Protein AF-A0A2H0S8T5-F1 (afdb_monomer)

Foldseek 3Di:
DVVVVVVVVVVVVVVVLVVVLVVQLVVQVVVVCVPDPDNLVVCVVVVNVVSVVVSVVSSVVSNVVSVVVPD

Secondary structure (DSSP, 8-state):
-HHHHHHHHHHHHHHHHHHHHHHHHHHHHHHHHHH-SS-HHHHHHTT-HHHHHHHHHHHHHHHHHHHHH--

pLDDT: mean 92.03, std 6.37, range [57.81, 96.88]

Solvent-accessible surface area (backbone atoms only — not comparable to full-atom values): 4086 Å² total; per-residue (Å²): 116,67,68,62,53,52,53,52,50,52,51,50,52,53,50,52,49,56,50,50,52,53,52,52,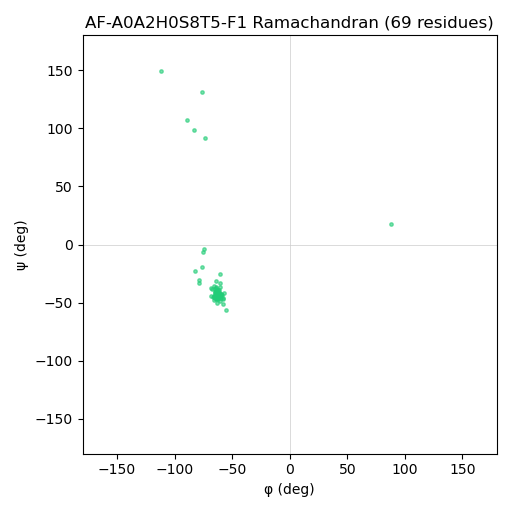49,52,52,52,52,52,51,48,60,68,71,43,97,59,66,60,72,58,41,38,73,75,64,38,60,70,56,44,53,50,54,52,51,50,54,52,51,50,52,50,54,55,59,70,69,68,127

Mean predicted aligned error: 4.44 Å

Radius of gyration: 17.52 Å; Cα contacts (8 Å, |Δi|>4): 18; chains: 1; bounding box: 32×22×52 Å

Structure (mmCIF, N/CA/C/O backbone):
data_AF-A0A2H0S8T5-F1
#
_entry.id   AF-A0A2H0S8T5-F1
#
loop_
_atom_site.group_PDB
_atom_site.id
_atom_site.type_symbol
_atom_site.label_atom_id
_atom_site.label_alt_id
_atom_site.label_comp_id
_atom_site.label_asym_id
_atom_site.label_entity_id
_atom_site.label_seq_id
_atom_site.pdbx_PDB_ins_code
_atom_site.Cartn_x
_atom_site.Cartn_y
_atom_site.Cartn_z
_atom_site.occupancy
_atom_site.B_iso_or_equiv
_atom_site.auth_seq_id
_atom_site.auth_comp_id
_atom_site.auth_asym_id
_atom_site.auth_atom_id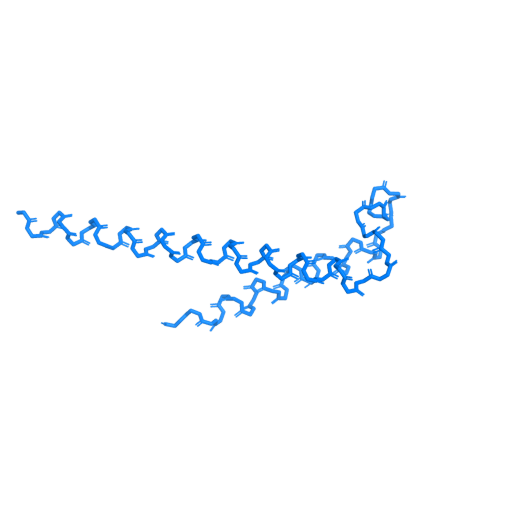
_atom_site.pdbx_PDB_model_num
ATOM 1 N N . MET A 1 1 ? 14.273 10.836 -34.561 1.00 63.53 1 MET A N 1
ATOM 2 C CA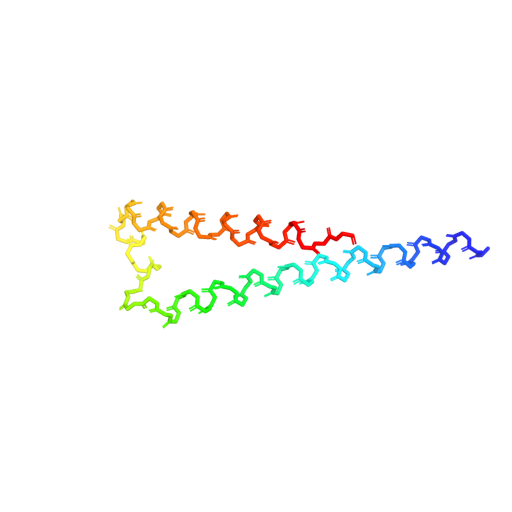 . MET A 1 1 ? 13.050 10.064 -34.232 1.00 63.53 1 MET A CA 1
ATOM 3 C C . MET A 1 1 ? 13.289 8.903 -33.268 1.00 63.53 1 MET A C 1
ATOM 5 O O . MET A 1 1 ? 12.360 8.555 -32.560 1.00 63.53 1 MET A O 1
ATOM 9 N N . GLN A 1 2 ? 14.497 8.334 -33.177 1.00 79.56 2 GLN A N 1
ATOM 10 C CA . GLN A 1 2 ? 14.796 7.210 -32.271 1.00 79.56 2 GLN A CA 1
ATOM 11 C C . GLN A 1 2 ? 14.656 7.580 -30.780 1.00 79.56 2 GLN 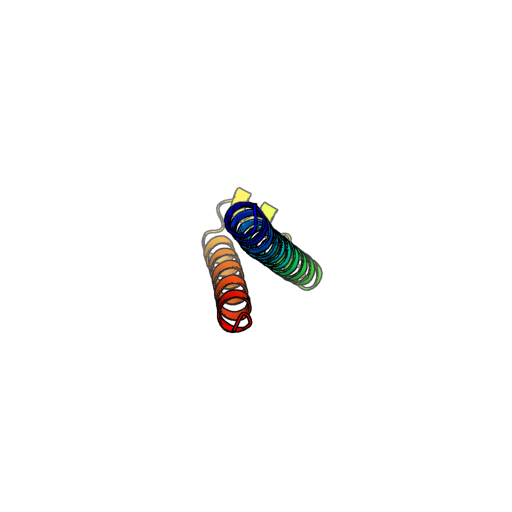A C 1
ATOM 13 O O . GLN A 1 2 ? 13.924 6.928 -30.046 1.00 79.56 2 GLN A O 1
ATOM 18 N N . ILE A 1 3 ? 15.229 8.719 -30.384 1.00 89.00 3 ILE A N 1
ATOM 19 C CA . ILE A 1 3 ? 15.228 9.206 -28.993 1.00 89.00 3 ILE A CA 1
ATOM 20 C C . ILE A 1 3 ? 13.801 9.487 -28.475 1.00 89.00 3 ILE A C 1
ATOM 22 O O . ILE A 1 3 ? 13.468 9.170 -27.339 1.00 89.00 3 ILE A O 1
ATOM 26 N N . LEU A 1 4 ? 12.917 10.039 -29.319 1.00 90.00 4 LEU A N 1
ATOM 27 C CA . LEU A 1 4 ? 11.520 10.303 -28.945 1.00 90.00 4 LEU A CA 1
ATOM 28 C C . LEU A 1 4 ? 10.753 9.004 -28.646 1.00 90.00 4 LEU A C 1
ATOM 30 O O . LEU A 1 4 ? 9.987 8.950 -27.686 1.00 90.00 4 LEU A O 1
ATOM 34 N N . ASN A 1 5 ? 10.986 7.954 -29.438 1.00 91.06 5 ASN A N 1
ATOM 35 C CA . ASN A 1 5 ? 10.373 6.648 -29.208 1.00 91.06 5 ASN A CA 1
ATOM 36 C C . ASN A 1 5 ? 10.895 5.996 -27.919 1.00 91.06 5 ASN A C 1
ATOM 38 O O . ASN A 1 5 ? 10.113 5.402 -27.184 1.00 91.06 5 ASN A O 1
ATOM 42 N N . GLU A 1 6 ? 12.183 6.142 -27.609 1.00 90.31 6 GLU A N 1
ATOM 43 C CA . GLU A 1 6 ? 12.775 5.631 -26.365 1.00 90.31 6 GLU A CA 1
ATOM 44 C C . GLU A 1 6 ? 12.184 6.307 -25.119 1.00 90.31 6 GLU A C 1
ATOM 46 O O . GLU A 1 6 ? 11.837 5.624 -24.150 1.00 90.31 6 GLU A O 1
ATOM 51 N N . TYR A 1 7 ? 11.972 7.628 -25.159 1.00 92.00 7 TYR A N 1
ATOM 52 C CA . TYR A 1 7 ? 11.274 8.338 -24.082 1.00 92.00 7 TYR A CA 1
ATOM 53 C C . TYR A 1 7 ? 9.831 7.856 -23.912 1.00 92.00 7 TYR A C 1
ATOM 55 O O . TYR A 1 7 ? 9.400 7.614 -22.784 1.00 92.00 7 TYR A O 1
ATOM 63 N N . LEU A 1 8 ? 9.093 7.670 -25.011 1.00 93.81 8 LEU A N 1
ATOM 64 C CA . LEU A 1 8 ? 7.717 7.165 -24.970 1.00 93.81 8 LEU A CA 1
ATOM 65 C C . LEU A 1 8 ? 7.636 5.761 -24.359 1.00 93.81 8 LEU A C 1
ATOM 67 O O . LEU A 1 8 ? 6.773 5.509 -23.520 1.00 93.81 8 LEU A O 1
ATOM 71 N N . ILE A 1 9 ? 8.549 4.863 -24.734 1.00 92.50 9 ILE A N 1
ATOM 72 C CA . ILE A 1 9 ? 8.610 3.500 -24.191 1.00 92.50 9 ILE A CA 1
ATOM 73 C C . ILE A 1 9 ? 8.947 3.530 -22.696 1.00 92.50 9 ILE A C 1
ATOM 75 O O . ILE A 1 9 ? 8.293 2.848 -21.909 1.00 92.50 9 ILE A O 1
ATOM 79 N N . THR A 1 10 ? 9.912 4.355 -22.285 1.00 92.69 10 THR A N 1
ATOM 80 C CA . THR A 1 10 ? 10.301 4.501 -20.871 1.00 92.69 10 THR A CA 1
ATOM 81 C C . THR A 1 10 ? 9.134 5.002 -20.018 1.00 92.69 10 THR A C 1
ATOM 83 O O . THR A 1 10 ? 8.847 4.443 -18.959 1.00 92.69 10 THR A O 1
ATOM 86 N N . PHE A 1 11 ? 8.401 6.004 -20.508 1.00 93.19 11 PHE A N 1
ATOM 87 C CA . PHE A 1 11 ? 7.180 6.473 -19.855 1.00 93.19 11 PHE A CA 1
ATOM 88 C C . PHE A 1 11 ? 6.088 5.399 -19.818 1.00 93.19 11 PHE A C 1
ATOM 90 O O . PHE A 1 11 ? 5.410 5.258 -18.801 1.00 93.19 11 PHE A O 1
ATOM 97 N N . GLY A 1 12 ? 5.938 4.614 -20.888 1.00 93.81 12 GLY A N 1
ATOM 98 C CA . GLY A 1 12 ? 4.988 3.503 -20.946 1.00 93.81 12 GLY A CA 1
ATOM 99 C C . GLY A 1 12 ? 5.256 2.436 -19.882 1.00 93.81 12 GLY A C 1
ATOM 100 O O . GLY A 1 12 ? 4.329 2.006 -19.191 1.00 93.81 12 GLY A O 1
ATOM 101 N N . TRP A 1 13 ? 6.520 2.055 -19.689 1.00 91.06 13 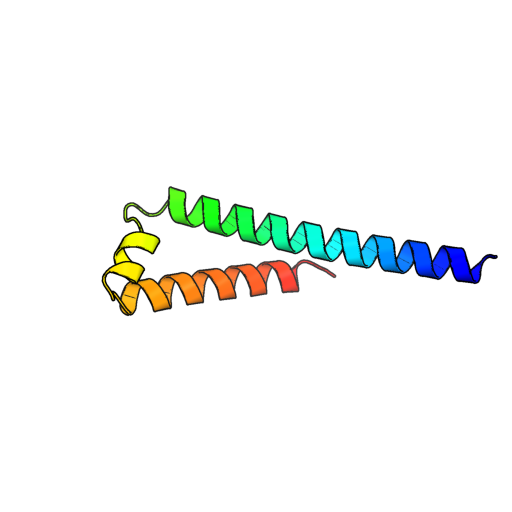TRP A N 1
ATO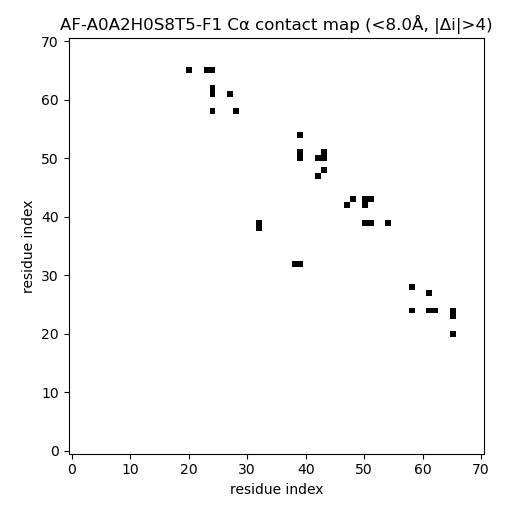M 102 C CA . TRP A 1 13 ? 6.917 1.117 -18.636 1.00 91.06 13 TRP A CA 1
ATOM 103 C C . TRP A 1 13 ? 6.687 1.684 -17.236 1.00 91.06 13 TRP A C 1
ATOM 105 O O . TRP A 1 13 ? 6.096 1.001 -16.400 1.00 91.06 13 TRP A O 1
ATOM 115 N N . ALA A 1 14 ? 7.069 2.941 -16.994 1.00 91.25 14 ALA A N 1
ATOM 116 C CA . ALA A 1 14 ? 6.835 3.601 -15.709 1.00 91.25 14 ALA A CA 1
ATOM 117 C C . ALA A 1 14 ? 5.337 3.666 -15.362 1.00 91.25 14 ALA A C 1
ATOM 119 O O . ALA A 1 14 ? 4.936 3.371 -14.235 1.00 91.25 14 ALA A O 1
ATOM 120 N N . PHE A 1 15 ? 4.496 3.993 -16.344 1.00 94.62 15 PHE A N 1
ATOM 121 C CA . PHE A 1 15 ? 3.048 4.058 -16.173 1.00 94.62 15 PHE A CA 1
ATOM 122 C C . PHE A 1 15 ? 2.433 2.684 -15.889 1.00 94.62 15 PHE A C 1
ATOM 124 O O . PHE A 1 15 ? 1.627 2.534 -14.970 1.00 94.62 15 PHE A O 1
ATOM 131 N N . THR A 1 16 ? 2.860 1.664 -16.635 1.00 92.12 16 THR A N 1
ATOM 132 C CA . THR A 1 16 ? 2.422 0.277 -16.427 1.00 92.12 16 THR A CA 1
ATOM 133 C C . THR A 1 16 ? 2.805 -0.211 -15.029 1.00 92.12 16 THR A C 1
ATOM 135 O O . THR A 1 16 ? 1.966 -0.774 -14.324 1.00 92.12 16 THR A O 1
ATOM 138 N N . GLY A 1 17 ? 4.033 0.081 -14.586 1.00 91.44 17 GLY A N 1
ATOM 139 C CA . GLY A 1 17 ? 4.508 -0.212 -13.235 1.00 91.44 17 GLY A CA 1
ATOM 140 C C . GLY A 1 17 ? 3.637 0.443 -12.162 1.00 91.44 17 GLY A C 1
ATOM 141 O O . GLY A 1 17 ? 3.108 -0.248 -11.292 1.00 91.44 17 GLY A O 1
ATOM 142 N N . ALA A 1 18 ? 3.389 1.750 -12.272 1.00 91.62 18 ALA A N 1
ATOM 143 C CA . ALA A 1 18 ? 2.559 2.483 -11.316 1.00 91.62 18 ALA A CA 1
ATOM 144 C C . ALA A 1 18 ? 1.129 1.921 -11.213 1.00 91.62 18 ALA A C 1
ATOM 146 O O . ALA A 1 18 ? 0.615 1.726 -10.109 1.00 91.62 18 ALA A O 1
ATOM 147 N N . ILE A 1 19 ? 0.497 1.602 -12.348 1.00 94.81 19 ILE A N 1
ATOM 148 C CA . ILE A 1 19 ? -0.839 0.988 -12.359 1.00 94.81 19 ILE A CA 1
ATOM 149 C C . ILE A 1 19 ? -0.806 -0.384 -11.692 1.00 94.81 19 ILE A C 1
ATOM 151 O O . ILE A 1 19 ? -1.656 -0.678 -10.852 1.00 94.81 19 ILE A O 1
ATOM 155 N N . SER A 1 20 ? 0.172 -1.222 -12.038 1.00 92.06 20 SER A N 1
ATOM 156 C CA . SER A 1 20 ? 0.273 -2.572 -11.481 1.00 92.06 20 SER A CA 1
ATOM 157 C C . SER A 1 20 ? 0.450 -2.562 -9.956 1.00 92.06 20 SER A C 1
ATOM 159 O O . SER A 1 20 ? -0.225 -3.327 -9.265 1.00 92.06 20 SER A O 1
ATOM 161 N N . MET A 1 21 ? 1.244 -1.629 -9.413 1.00 91.81 21 MET A N 1
ATOM 162 C CA . MET A 1 21 ? 1.389 -1.424 -7.967 1.00 91.81 21 MET A CA 1
ATOM 163 C C . MET A 1 21 ? 0.066 -1.018 -7.304 1.00 91.81 21 MET A C 1
ATOM 165 O O . MET A 1 21 ? -0.314 -1.585 -6.278 1.00 91.81 21 MET A O 1
ATOM 169 N N . ALA A 1 22 ? -0.657 -0.060 -7.892 1.00 93.56 22 ALA A N 1
ATOM 170 C CA . ALA A 1 22 ? -1.935 0.404 -7.356 1.00 93.56 22 ALA A CA 1
ATOM 171 C C . ALA A 1 22 ? -2.985 -0.719 -7.333 1.00 93.56 22 ALA A C 1
ATOM 173 O O . ALA A 1 22 ? -3.704 -0.887 -6.345 1.00 93.56 22 ALA A O 1
ATOM 174 N N . VAL A 1 23 ? -3.039 -1.525 -8.398 1.00 94.81 23 VAL A N 1
ATOM 175 C CA . VAL A 1 23 ? -3.934 -2.685 -8.491 1.00 94.81 23 VAL A CA 1
ATOM 176 C C . VAL A 1 23 ? -3.566 -3.744 -7.452 1.00 94.81 23 VAL A C 1
ATOM 178 O O . VAL A 1 23 ? -4.452 -4.234 -6.753 1.00 94.81 23 VAL A O 1
ATOM 181 N N . ALA A 1 24 ? -2.279 -4.065 -7.297 1.00 93.19 24 ALA A N 1
ATOM 182 C CA . ALA A 1 24 ? -1.815 -5.038 -6.310 1.00 93.19 24 ALA A CA 1
ATOM 183 C C . ALA A 1 24 ? -2.184 -4.623 -4.876 1.00 93.19 24 ALA A C 1
ATOM 185 O O . ALA A 1 24 ? -2.741 -5.429 -4.127 1.00 93.19 24 ALA A O 1
ATOM 186 N N . LEU A 1 25 ? -1.960 -3.354 -4.515 1.00 94.38 25 LEU A N 1
ATOM 187 C CA . LEU A 1 25 ? -2.335 -2.826 -3.202 1.00 94.38 25 LEU A CA 1
ATOM 188 C C . LEU A 1 25 ? -3.857 -2.886 -2.990 1.00 94.38 25 LEU A C 1
ATOM 190 O O . LEU A 1 25 ? -4.320 -3.321 -1.936 1.00 94.38 25 LEU A O 1
ATOM 194 N N . GLY A 1 26 ? -4.642 -2.501 -4.001 1.00 94.50 26 GLY A N 1
ATOM 195 C CA . GLY A 1 26 ? -6.105 -2.548 -3.942 1.00 94.50 26 GLY A CA 1
ATOM 196 C C . GLY A 1 26 ? -6.655 -3.964 -3.751 1.00 94.50 26 GLY A C 1
ATOM 197 O O . GLY A 1 26 ? -7.568 -4.171 -2.949 1.00 94.50 26 GLY A O 1
ATOM 198 N N . ILE A 1 27 ? -6.077 -4.954 -4.437 1.00 95.19 27 ILE A N 1
ATOM 199 C CA . ILE A 1 27 ? -6.434 -6.368 -4.262 1.00 95.19 27 ILE A CA 1
ATOM 200 C C . ILE A 1 27 ? -6.065 -6.845 -2.854 1.00 95.19 27 ILE A C 1
ATOM 202 O O . ILE A 1 27 ? -6.898 -7.468 -2.198 1.00 95.19 27 ILE A O 1
ATOM 206 N N . GLY A 1 28 ? -4.862 -6.519 -2.369 1.00 94.06 28 GLY A N 1
ATOM 207 C CA . GLY A 1 28 ? -4.408 -6.890 -1.026 1.00 94.06 28 GLY A CA 1
ATOM 208 C C . GLY A 1 28 ? -5.326 -6.356 0.073 1.00 94.06 28 GLY A C 1
ATOM 209 O O . GLY A 1 28 ? -5.751 -7.109 0.947 1.00 94.06 28 GLY A O 1
ATOM 210 N N . LEU A 1 29 ? -5.722 -5.083 -0.013 1.00 94.62 29 LEU A N 1
ATOM 211 C CA . LEU A 1 29 ? -6.647 -4.474 0.947 1.00 94.62 29 LEU A CA 1
ATOM 212 C C . LEU A 1 29 ? -8.063 -5.046 0.855 1.00 94.62 29 LEU A C 1
ATOM 214 O O . LEU A 1 29 ? -8.719 -5.234 1.877 1.00 94.62 29 LEU A O 1
ATOM 218 N N . LYS A 1 30 ? -8.545 -5.357 -0.353 1.00 93.94 30 LYS A N 1
ATOM 219 C CA . LYS A 1 30 ? -9.848 -6.010 -0.527 1.00 93.94 30 LYS A CA 1
ATOM 220 C C . LYS A 1 30 ? -9.855 -7.417 0.071 1.00 93.94 30 LYS A C 1
ATOM 222 O O . LYS A 1 30 ? -10.844 -7.798 0.690 1.00 93.94 30 LYS A O 1
ATOM 227 N N . LEU A 1 31 ? -8.770 -8.170 -0.112 1.00 94.75 31 LEU A N 1
ATOM 228 C CA . LEU A 1 31 ? -8.606 -9.493 0.479 1.00 94.75 31 LEU A CA 1
ATOM 229 C C . LEU A 1 31 ? -8.549 -9.404 2.005 1.00 94.75 31 LEU A C 1
ATOM 231 O O . LEU A 1 31 ? -9.236 -10.166 2.674 1.00 94.75 31 LEU A O 1
ATOM 235 N N . TYR A 1 32 ? -7.786 -8.448 2.540 1.00 94.12 32 TYR A N 1
ATOM 236 C CA . TYR A 1 32 ? -7.722 -8.182 3.974 1.00 94.12 32 TYR A CA 1
ATOM 237 C C . TYR A 1 32 ? -9.120 -7.921 4.555 1.00 94.12 32 TYR A C 1
ATOM 239 O O . TYR A 1 32 ? -9.571 -8.711 5.376 1.00 94.12 32 TYR A O 1
ATOM 247 N N . ASN A 1 33 ? -9.862 -6.937 4.032 1.00 93.25 33 ASN A N 1
ATOM 248 C CA . ASN A 1 33 ? -11.215 -6.623 4.521 1.00 93.25 33 ASN A CA 1
ATOM 249 C C . ASN A 1 33 ? -12.202 -7.799 4.383 1.00 93.25 33 ASN A C 1
ATOM 251 O O . ASN A 1 33 ? -13.204 -7.846 5.086 1.00 93.25 33 ASN A O 1
ATOM 255 N N . TRP A 1 34 ? -11.982 -8.722 3.439 1.00 93.12 34 TRP A N 1
ATOM 256 C CA . TRP A 1 34 ? -12.839 -9.902 3.282 1.00 93.12 34 TRP A CA 1
ATOM 257 C C . TRP A 1 34 ? -12.526 -11.003 4.300 1.00 93.12 34 TRP A C 1
ATOM 259 O O . TRP A 1 34 ? -13.424 -11.735 4.711 1.00 93.12 34 TRP A O 1
ATOM 269 N N . LEU A 1 35 ? -11.259 -11.134 4.692 1.00 93.38 35 LEU A N 1
ATOM 270 C CA . LEU A 1 35 ? -10.817 -12.118 5.676 1.00 93.38 35 LEU A CA 1
ATOM 271 C C . LEU A 1 35 ? -11.128 -11.676 7.107 1.00 93.38 35 LEU A C 1
ATOM 273 O O . LEU A 1 35 ? -11.341 -12.525 7.976 1.00 93.38 35 LEU A O 1
ATOM 277 N N . THR A 1 36 ? -11.142 -10.371 7.370 1.00 92.81 36 THR A N 1
ATOM 278 C CA . THR A 1 36 ? -11.412 -9.858 8.708 1.00 92.81 36 THR A CA 1
ATOM 279 C C . THR A 1 36 ? -12.911 -9.940 9.030 1.00 92.81 36 THR A C 1
ATOM 281 O O . THR A 1 36 ? -13.743 -9.473 8.256 1.00 92.81 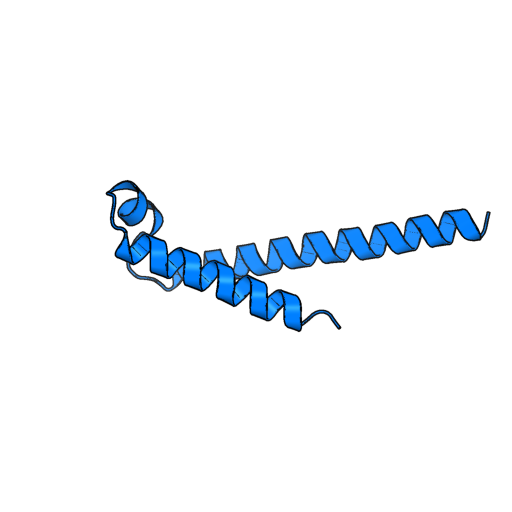36 THR A O 1
ATOM 284 N N . PRO A 1 37 ? -13.302 -10.480 10.199 1.00 89.94 37 PRO A N 1
ATOM 285 C CA . PRO A 1 37 ? -14.712 -10.586 10.585 1.00 89.94 37 PRO A CA 1
ATOM 286 C C . PRO A 1 37 ? -15.341 -9.256 11.038 1.00 89.94 37 PRO A C 1
ATOM 288 O O . PRO A 1 37 ? -16.539 -9.217 11.315 1.00 89.94 37 PRO A O 1
ATOM 291 N N . ILE A 1 38 ? -14.553 -8.184 11.163 1.00 92.69 38 ILE A N 1
ATOM 292 C CA . ILE A 1 38 ? -15.006 -6.858 11.605 1.00 92.69 38 ILE A CA 1
ATOM 293 C C . ILE A 1 38 ? -14.926 -5.856 10.455 1.00 92.69 38 ILE A C 1
ATOM 295 O O . ILE A 1 38 ? -14.035 -5.949 9.622 1.00 92.69 38 ILE A O 1
ATOM 299 N N . ASN A 1 39 ? -15.820 -4.863 10.443 1.00 91.75 39 ASN A N 1
ATOM 300 C CA . ASN A 1 39 ? -15.740 -3.754 9.495 1.00 91.75 39 ASN A CA 1
ATOM 301 C C . ASN A 1 39 ? -14.769 -2.690 10.022 1.00 91.75 39 ASN A C 1
ATOM 303 O O . ASN A 1 39 ? -15.121 -1.859 10.863 1.00 91.75 39 ASN A O 1
ATOM 307 N N . GLU A 1 40 ? -13.536 -2.710 9.527 1.00 93.19 40 GLU A N 1
ATOM 308 C CA . GLU A 1 40 ? -12.471 -1.833 10.004 1.00 93.19 40 GLU A CA 1
ATOM 309 C C . GLU A 1 40 ? -12.780 -0.361 9.738 1.00 93.19 40 GLU A C 1
ATOM 311 O O . GLU A 1 40 ? -12.502 0.499 10.573 1.00 93.19 40 GLU A O 1
ATOM 316 N N . TRP A 1 41 ? -13.407 -0.058 8.599 1.00 90.44 41 TRP A N 1
ATOM 317 C CA . TRP A 1 41 ? -13.778 1.310 8.243 1.00 90.44 41 TRP A CA 1
ATOM 318 C C . TRP A 1 41 ? -14.836 1.887 9.181 1.00 90.44 41 TRP A C 1
ATOM 320 O O . TRP A 1 41 ? -14.803 3.081 9.479 1.00 90.44 41 TRP A O 1
ATOM 330 N N . GLU A 1 42 ? -15.772 1.066 9.657 1.00 94.94 42 GLU A N 1
ATOM 331 C CA . GLU A 1 42 ? -16.732 1.485 10.680 1.00 94.94 42 GLU A CA 1
ATOM 332 C C . GLU A 1 42 ? -16.060 1.713 12.032 1.00 94.94 42 GLU A C 1
ATOM 334 O O . GLU A 1 42 ? -16.323 2.728 12.674 1.00 94.94 42 GLU A O 1
ATOM 339 N N . GLU A 1 43 ? -15.167 0.819 12.453 1.00 93.56 43 GLU A N 1
ATOM 340 C CA . GLU A 1 43 ? -14.446 0.955 13.723 1.00 93.56 43 GLU A CA 1
ATOM 341 C C . GLU A 1 43 ? -13.538 2.192 13.745 1.00 93.56 43 GLU A C 1
ATOM 343 O O . GLU A 1 43 ? -13.521 2.937 14.727 1.00 93.56 43 GLU A O 1
ATOM 348 N N . ILE A 1 44 ? -12.859 2.492 12.634 1.00 94.62 44 ILE A N 1
ATOM 349 C CA . ILE A 1 44 ? -12.066 3.719 12.485 1.00 94.62 44 ILE A CA 1
ATOM 350 C C . ILE A 1 44 ? -12.963 4.960 12.589 1.00 94.62 44 ILE A C 1
ATOM 352 O O . ILE A 1 44 ? -12.617 5.906 13.297 1.00 94.62 44 ILE A O 1
ATOM 356 N N . LYS A 1 45 ? -14.143 4.959 11.949 1.00 95.19 45 LYS A N 1
ATOM 357 C CA . LYS A 1 45 ? -15.109 6.072 12.045 1.00 95.19 45 LYS A CA 1
ATOM 358 C C . LYS A 1 45 ? -15.649 6.272 13.462 1.00 95.19 45 LYS A C 1
ATOM 360 O O . LYS A 1 45 ? -15.931 7.406 13.838 1.00 95.19 45 LYS A O 1
ATOM 365 N N . LYS A 1 46 ? -15.773 5.201 14.251 1.00 96.50 46 LYS A N 1
ATOM 366 C CA . LYS A 1 46 ? -16.144 5.263 15.677 1.00 96.50 46 LYS A CA 1
ATOM 367 C C . LYS A 1 46 ? -15.005 5.767 16.577 1.00 96.50 46 LYS A C 1
ATOM 369 O O . LYS A 1 46 ? -15.217 5.933 17.773 1.00 96.50 46 LYS A O 1
ATOM 374 N N . GLY A 1 47 ? -13.815 6.019 16.027 1.00 95.19 47 GLY A N 1
ATOM 375 C CA . GLY A 1 47 ? -12.657 6.513 16.771 1.00 95.19 47 GLY A CA 1
ATOM 376 C C . GLY A 1 47 ? -11.793 5.412 17.386 1.00 95.19 47 GLY A C 1
ATOM 377 O O . GLY A 1 47 ? -10.997 5.693 18.281 1.00 95.19 47 GLY A O 1
ATOM 378 N N . ASN A 1 48 ? -11.916 4.162 16.928 1.00 96.88 48 ASN A N 1
ATOM 379 C CA . ASN A 1 48 ? -11.082 3.067 17.411 1.00 96.88 48 ASN A CA 1
ATOM 380 C C . ASN A 1 48 ? -9.650 3.180 16.853 1.00 96.88 48 ASN A C 1
ATOM 382 O O . ASN A 1 48 ? -9.323 2.669 15.779 1.00 96.88 48 ASN A O 1
ATOM 386 N N . ILE A 1 49 ? -8.781 3.857 17.610 1.00 95.75 49 ILE A N 1
ATOM 387 C CA . ILE A 1 49 ? -7.375 4.093 17.244 1.00 95.75 49 ILE A CA 1
ATOM 388 C C . ILE A 1 49 ? -6.608 2.772 17.077 1.00 95.75 49 ILE A C 1
ATOM 390 O O . ILE A 1 49 ? -5.736 2.679 16.215 1.00 95.75 49 ILE A O 1
ATOM 394 N N . GLY A 1 50 ? -6.950 1.732 17.845 1.00 95.50 50 GLY A N 1
ATOM 395 C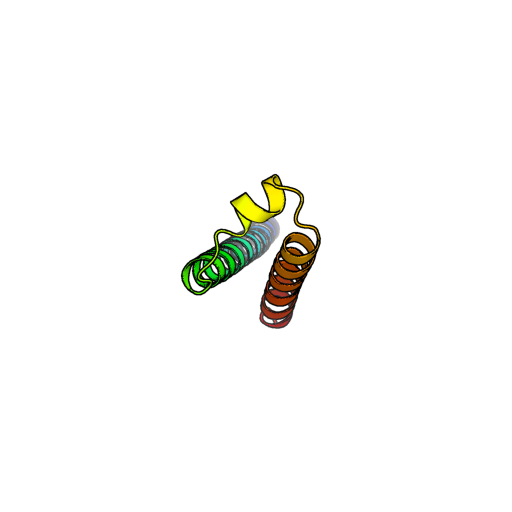 CA . GLY A 1 50 ? -6.304 0.422 17.733 1.00 95.50 50 GLY A CA 1
ATOM 396 C C . GLY A 1 50 ? -6.487 -0.185 16.342 1.00 95.50 50 GLY A C 1
ATOM 397 O O . GLY A 1 50 ? -5.511 -0.569 15.699 1.00 95.50 50 GLY A O 1
ATOM 398 N N . VAL A 1 51 ? -7.723 -0.185 15.835 1.00 95.25 51 VAL A N 1
ATOM 399 C CA . VAL A 1 51 ? -8.026 -0.668 14.478 1.00 95.25 51 VAL A CA 1
ATOM 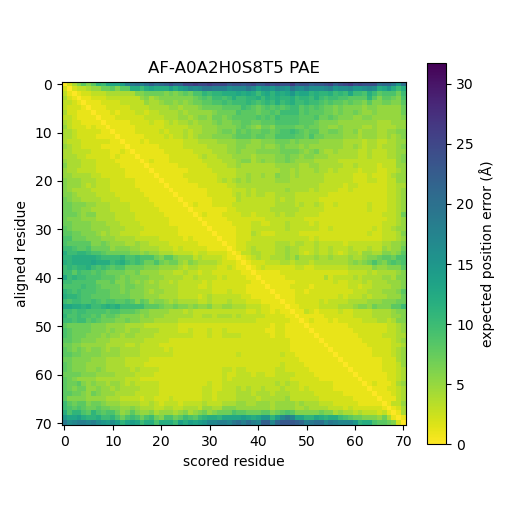400 C C . VAL A 1 51 ? -7.362 0.214 13.418 1.00 95.25 51 VAL A C 1
ATOM 402 O O . VAL A 1 51 ? -6.811 -0.311 12.453 1.00 95.25 51 VAL A O 1
ATOM 405 N N . ALA A 1 52 ? -7.325 1.536 13.616 1.00 95.50 52 ALA A N 1
ATOM 406 C CA . ALA A 1 52 ? -6.653 2.450 12.690 1.00 95.50 52 ALA A CA 1
ATOM 407 C C . ALA A 1 52 ? -5.151 2.142 12.539 1.00 95.50 52 ALA A C 1
ATOM 409 O O . ALA A 1 52 ? -4.637 2.112 11.420 1.00 95.50 52 ALA A O 1
ATOM 410 N N . ILE A 1 53 ? -4.456 1.863 13.647 1.00 96.88 53 ILE A N 1
ATOM 411 C CA . ILE A 1 53 ? -3.030 1.501 13.636 1.00 96.88 53 ILE A CA 1
ATOM 412 C C . ILE A 1 53 ? -2.808 0.167 12.915 1.00 96.88 53 ILE A C 1
ATOM 414 O O . ILE A 1 53 ? -1.861 0.041 12.135 1.00 96.88 53 ILE A O 1
ATOM 418 N N . ILE A 1 54 ? -3.682 -0.820 13.136 1.00 95.38 54 ILE A N 1
ATOM 419 C CA . ILE A 1 54 ? -3.594 -2.124 12.464 1.00 95.38 54 ILE A CA 1
ATOM 420 C C . ILE A 1 54 ? -3.763 -1.949 10.953 1.00 95.38 54 ILE A C 1
ATOM 422 O O . ILE A 1 54 ? -2.902 -2.387 10.192 1.00 95.38 54 ILE A O 1
ATOM 426 N N . VAL A 1 55 ? -4.811 -1.247 10.510 1.00 94.81 55 VAL A N 1
ATOM 427 C CA . VAL A 1 55 ? -5.057 -1.000 9.080 1.00 94.81 55 VAL A CA 1
ATOM 428 C C . VAL A 1 55 ? -3.891 -0.240 8.443 1.00 94.81 55 VAL A C 1
ATOM 430 O O . VAL A 1 55 ? -3.428 -0.623 7.370 1.00 94.81 55 VAL A O 1
ATOM 433 N N . ALA A 1 56 ? -3.346 0.780 9.114 1.00 95.56 56 ALA A N 1
ATOM 434 C CA . ALA A 1 56 ? -2.163 1.493 8.632 1.00 95.56 56 ALA A CA 1
ATOM 435 C C . ALA A 1 56 ? -0.941 0.566 8.490 1.00 95.56 56 ALA A C 1
ATOM 437 O O . ALA A 1 56 ? -0.238 0.611 7.480 1.00 95.56 56 ALA A O 1
ATOM 438 N N . SER A 1 57 ? -0.718 -0.321 9.462 1.00 96.44 57 SER A N 1
ATOM 439 C CA . SER A 1 57 ? 0.380 -1.296 9.435 1.00 96.44 57 SER A CA 1
ATOM 440 C C . SER A 1 57 ? 0.233 -2.299 8.287 1.00 96.44 57 SER A C 1
ATOM 442 O O . SER A 1 57 ? 1.222 -2.650 7.643 1.00 96.44 57 SER A O 1
ATOM 444 N N . VAL A 1 58 ? -0.996 -2.723 7.980 1.00 95.06 58 VAL A N 1
ATOM 445 C CA . VAL A 1 58 ? -1.304 -3.610 6.847 1.00 95.06 58 VAL A CA 1
ATOM 446 C C . VAL A 1 58 ? -1.029 -2.913 5.513 1.00 95.06 58 VAL A C 1
ATOM 448 O O . VAL A 1 58 ? -0.365 -3.487 4.650 1.00 95.06 58 VAL A O 1
ATOM 451 N N . VAL A 1 59 ? -1.462 -1.656 5.357 1.00 95.25 59 VAL A N 1
ATOM 452 C CA . VAL A 1 59 ? -1.183 -0.849 4.155 1.00 95.25 59 VAL A CA 1
ATOM 453 C C . VAL A 1 59 ? 0.325 -0.707 3.931 1.00 95.25 59 VAL A C 1
ATOM 455 O O . VAL A 1 59 ? 0.803 -0.942 2.820 1.00 95.25 59 VAL A O 1
ATOM 458 N N . LEU A 1 60 ? 1.083 -0.371 4.981 1.00 96.00 60 LEU A N 1
ATOM 459 C CA . LEU A 1 60 ? 2.542 -0.251 4.905 1.00 96.00 60 LEU A CA 1
ATOM 460 C C . LEU A 1 60 ? 3.206 -1.585 4.551 1.00 96.00 60 LEU A C 1
ATOM 462 O O . LEU A 1 60 ? 4.108 -1.617 3.717 1.00 96.00 60 LEU A O 1
ATOM 466 N N . SER A 1 61 ? 2.732 -2.684 5.139 1.00 95.06 61 SER A N 1
ATOM 467 C CA . SER A 1 61 ? 3.258 -4.027 4.880 1.00 95.06 61 SER A CA 1
ATOM 468 C C . SER A 1 61 ? 3.063 -4.438 3.420 1.00 95.06 61 SER A C 1
ATOM 470 O O . SER A 1 61 ? 4.012 -4.884 2.777 1.00 95.06 61 SER A O 1
ATOM 472 N N . PHE A 1 62 ? 1.870 -4.231 2.854 1.00 94.94 62 PHE A N 1
ATOM 473 C CA . PHE A 1 62 ? 1.634 -4.502 1.434 1.00 94.94 62 PHE A CA 1
ATOM 474 C C . PHE A 1 62 ? 2.458 -3.592 0.525 1.00 94.94 62 PHE A C 1
ATOM 476 O O . PHE A 1 62 ? 3.048 -4.079 -0.437 1.00 94.94 62 PHE A O 1
ATOM 483 N N . GLY A 1 63 ? 2.550 -2.297 0.844 1.00 93.38 63 GLY A N 1
ATOM 484 C CA . GLY A 1 63 ? 3.394 -1.362 0.101 1.00 93.38 63 GLY A CA 1
ATOM 485 C C . GLY A 1 63 ? 4.859 -1.803 0.068 1.00 93.38 63 GLY A C 1
ATOM 486 O O . GLY A 1 63 ? 5.488 -1.774 -0.988 1.00 93.38 63 GLY A O 1
ATOM 487 N N . PHE A 1 64 ? 5.380 -2.287 1.197 1.00 94.19 64 PHE A N 1
ATOM 488 C CA . PHE A 1 64 ? 6.746 -2.792 1.297 1.00 94.19 64 PHE A CA 1
ATOM 489 C C . PHE A 1 64 ? 6.963 -4.056 0.457 1.00 94.19 64 PHE A C 1
ATOM 491 O O . PHE A 1 64 ? 7.903 -4.113 -0.331 1.00 94.19 64 PHE A O 1
ATOM 498 N N . VAL A 1 65 ? 6.068 -5.045 0.558 1.00 92.75 65 VAL A N 1
ATOM 499 C CA . VAL A 1 65 ? 6.159 -6.290 -0.228 1.00 92.75 65 VAL A CA 1
ATOM 500 C C . VAL A 1 65 ? 6.106 -6.007 -1.731 1.00 92.75 65 VAL A C 1
ATOM 502 O O . VAL A 1 65 ? 6.922 -6.535 -2.487 1.00 92.75 65 VAL A O 1
ATOM 505 N N . ILE A 1 66 ? 5.184 -5.146 -2.170 1.00 91.88 66 ILE A N 1
ATOM 506 C CA . ILE A 1 66 ? 5.053 -4.764 -3.582 1.00 91.88 66 ILE A CA 1
ATOM 507 C C . ILE A 1 66 ? 6.315 -4.034 -4.053 1.00 91.88 66 ILE A C 1
ATOM 509 O O . ILE A 1 66 ? 6.854 -4.365 -5.107 1.00 91.88 66 ILE A O 1
ATOM 513 N N . GLY A 1 67 ? 6.811 -3.082 -3.257 1.00 89.44 67 GLY A N 1
ATOM 514 C CA . GLY A 1 67 ? 8.018 -2.320 -3.572 1.00 89.44 67 GLY A CA 1
ATOM 515 C C . GLY A 1 67 ? 9.266 -3.193 -3.714 1.00 89.44 67 GLY A C 1
ATOM 516 O O . GLY A 1 67 ? 10.074 -2.943 -4.598 1.00 89.44 67 GLY A O 1
ATOM 517 N N . LEU A 1 68 ? 9.397 -4.246 -2.901 1.00 90.06 68 LEU A N 1
ATOM 518 C CA . LEU A 1 68 ? 10.513 -5.195 -2.987 1.00 90.06 68 LEU A CA 1
ATOM 519 C C . LEU A 1 68 ? 10.412 -6.187 -4.154 1.00 90.06 68 LEU A C 1
ATOM 521 O O . LEU A 1 68 ? 11.406 -6.815 -4.506 1.00 90.06 68 LEU A O 1
ATOM 525 N N . THR A 1 69 ? 9.222 -6.377 -4.724 1.00 86.12 69 THR A N 1
ATOM 526 C CA . THR A 1 69 ? 8.998 -7.380 -5.778 1.00 86.12 69 THR A CA 1
ATOM 527 C C . THR A 1 69 ? 9.411 -6.871 -7.163 1.00 86.12 69 THR A C 1
ATOM 529 O O . THR A 1 69 ? 9.685 -7.669 -8.057 1.00 86.12 69 THR A O 1
ATOM 532 N N . ILE A 1 70 ? 9.464 -5.553 -7.356 1.00 74.12 70 ILE A N 1
ATOM 533 C CA . ILE A 1 70 ? 9.823 -4.935 -8.635 1.00 74.12 70 ILE A CA 1
ATOM 534 C C . ILE A 1 70 ? 11.344 -4.754 -8.662 1.00 74.12 70 ILE A C 1
ATOM 536 O O . ILE A 1 70 ? 11.882 -3.923 -7.934 1.00 74.12 70 ILE A O 1
ATOM 540 N N . ASN A 1 71 ? 12.013 -5.581 -9.470 1.00 57.81 71 ASN A N 1
ATOM 541 C CA . ASN A 1 71 ? 13.467 -5.666 -9.637 1.00 57.81 71 ASN A CA 1
ATOM 542 C C . ASN A 1 71 ? 13.842 -5.357 -11.089 1.00 57.81 71 ASN A C 1
ATOM 544 O O . ASN A 1 71 ? 13.118 -5.860 -11.981 1.00 57.81 71 ASN A O 1
#

Sequence (71 aa):
MQILNEYLITFGWAFTGAISMAVALGIGLKLYNWLTPINEWEEIKKGNIGVAIIVASVVLSFGFVIGLTIN